Protein AF-A0A7Z9PRW2-F1 (afdb_monomer_lite)

pLDDT: mean 85.21, std 18.69, range [31.92, 97.62]

Structure (mmCIF, N/CA/C/O backbone):
data_AF-A0A7Z9PRW2-F1
#
_entry.id   AF-A0A7Z9PRW2-F1
#
loop_
_atom_site.group_PDB
_atom_site.id
_atom_site.type_symbol
_atom_site.label_atom_id
_atom_site.label_alt_id
_atom_site.label_comp_id
_atom_site.label_asym_id
_atom_site.label_entity_id
_atom_site.label_seq_id
_atom_site.pdbx_PDB_ins_code
_atom_site.Cartn_x
_atom_site.Cartn_y
_atom_site.Cartn_z
_atom_site.occupancy
_atom_site.B_iso_or_equiv
_atom_site.auth_seq_id
_atom_site.auth_comp_id
_atom_site.auth_asym_id
_atom_site.auth_atom_id
_atom_site.pdbx_PDB_model_num
ATOM 1 N N . MET A 1 1 ? 3.545 30.431 62.902 1.00 41.84 1 MET A N 1
ATOM 2 C CA . MET A 1 1 ? 4.875 30.427 62.251 1.00 41.84 1 MET A CA 1
ATOM 3 C C . MET A 1 1 ? 4.799 29.388 61.135 1.00 41.84 1 MET A C 1
ATOM 5 O O . MET A 1 1 ? 4.722 28.218 61.452 1.00 41.84 1 MET A O 1
ATOM 9 N N . ARG A 1 2 ? 4.388 29.723 59.906 1.00 39.22 2 ARG A N 1
ATOM 10 C CA . ARG A 1 2 ? 5.082 30.496 58.856 1.00 39.22 2 ARG A CA 1
ATOM 11 C C . ARG A 1 2 ? 6.338 29.768 58.333 1.00 39.22 2 ARG A C 1
ATOM 13 O O . ARG A 1 2 ? 7.421 30.035 58.818 1.00 39.22 2 ARG A O 1
ATOM 20 N N . ASN A 1 3 ? 6.093 28.906 57.340 1.00 39.16 3 ASN A N 1
ATOM 21 C CA . ASN A 1 3 ? 6.853 28.625 56.110 1.00 39.16 3 ASN A CA 1
ATOM 22 C C . ASN A 1 3 ? 8.340 28.197 56.122 1.00 39.16 3 ASN A C 1
ATOM 24 O O . ASN A 1 3 ? 9.127 28.596 56.968 1.00 39.16 3 ASN A O 1
ATOM 28 N N . VAL A 1 4 ? 8.664 27.550 54.984 1.00 46.97 4 VAL A N 1
ATOM 29 C CA . VAL A 1 4 ? 9.955 27.363 54.276 1.00 46.97 4 VAL A CA 1
ATOM 30 C C . VAL A 1 4 ? 10.868 26.249 54.862 1.00 46.97 4 VAL A C 1
ATOM 32 O O . VAL A 1 4 ? 11.062 26.232 56.064 1.00 46.97 4 VAL A O 1
ATOM 35 N N . ILE A 1 5 ? 11.451 25.241 54.176 1.00 47.81 5 ILE A N 1
ATOM 36 C CA . ILE A 1 5 ? 11.986 24.955 52.810 1.00 47.81 5 ILE A CA 1
ATOM 37 C C . ILE A 1 5 ? 12.047 23.397 52.697 1.00 47.81 5 ILE A C 1
ATOM 39 O O . ILE A 1 5 ? 12.537 22.769 53.625 1.00 47.81 5 ILE A O 1
ATOM 43 N N . LEU A 1 6 ? 11.373 22.714 51.754 1.00 40.12 6 LEU A N 1
ATOM 44 C CA . LEU A 1 6 ? 11.796 22.349 50.377 1.00 40.12 6 LEU A CA 1
ATOM 45 C C . LEU A 1 6 ? 12.774 21.137 50.254 1.00 40.12 6 LEU A C 1
ATOM 47 O O . LEU A 1 6 ? 13.891 21.184 50.751 1.00 40.12 6 LEU A O 1
ATOM 51 N N . LEU A 1 7 ? 12.344 20.164 49.423 1.00 37.59 7 LEU A N 1
ATOM 52 C CA . LEU A 1 7 ? 13.096 19.416 48.380 1.00 37.59 7 LEU A CA 1
ATOM 53 C C . LEU A 1 7 ? 13.593 17.959 48.618 1.00 37.59 7 LEU A C 1
ATOM 55 O O . LEU A 1 7 ? 14.549 17.708 49.337 1.00 37.59 7 LEU A O 1
ATOM 59 N N . PHE A 1 8 ? 13.010 17.081 47.775 1.00 34.34 8 PHE A N 1
ATOM 60 C CA . PHE A 1 8 ? 13.603 16.007 46.938 1.00 34.34 8 PHE A CA 1
ATOM 61 C C . PHE A 1 8 ? 13.772 14.564 47.456 1.00 34.34 8 PHE A C 1
ATOM 63 O O . PHE A 1 8 ? 14.752 14.234 48.110 1.00 34.34 8 PHE A O 1
ATOM 70 N N . ALA A 1 9 ? 12.862 13.685 46.998 1.00 38.91 9 ALA A N 1
ATOM 71 C CA . ALA A 1 9 ? 13.094 12.582 46.032 1.00 38.91 9 ALA A CA 1
ATOM 72 C C . ALA A 1 9 ? 11.825 11.688 46.018 1.00 38.91 9 ALA A C 1
ATOM 74 O O . ALA A 1 9 ? 11.579 10.954 46.965 1.00 38.91 9 ALA A O 1
ATOM 75 N N . ALA A 1 10 ? 10.836 11.846 45.132 1.00 38.41 10 ALA A N 1
ATOM 76 C CA . ALA A 1 10 ? 10.828 11.500 43.706 1.00 38.41 10 ALA A CA 1
ATOM 77 C C . ALA A 1 10 ? 11.427 10.113 43.414 1.00 38.41 10 ALA A C 1
ATOM 79 O O . ALA A 1 10 ? 12.645 9.991 43.365 1.00 38.41 10 ALA A O 1
ATOM 80 N N . LEU A 1 11 ? 10.556 9.111 43.211 1.00 39.59 11 LEU A N 1
ATOM 81 C CA . LEU A 1 11 ? 10.588 8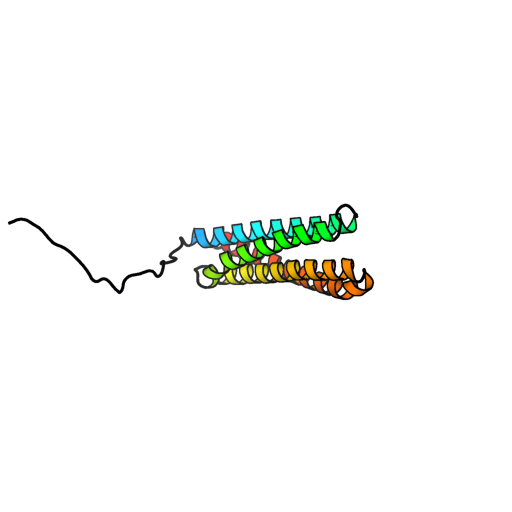.107 42.129 1.00 39.59 11 LEU A CA 1
ATOM 82 C C . LEU A 1 11 ? 9.618 6.962 42.466 1.00 39.59 11 LEU A C 1
ATOM 84 O O . LEU A 1 11 ? 9.993 6.045 43.179 1.00 39.59 11 LEU A O 1
ATOM 88 N N . PHE A 1 12 ? 8.374 7.044 41.982 1.00 34.97 12 PHE A N 1
ATOM 89 C CA . PHE A 1 12 ? 7.646 5.935 41.328 1.00 34.97 12 PHE A CA 1
ATOM 90 C C . PHE A 1 12 ? 6.251 6.400 40.868 1.00 34.97 12 PHE A C 1
ATOM 92 O O . PHE A 1 12 ? 5.227 5.793 41.149 1.00 34.97 12 PHE A O 1
ATOM 99 N N . PHE A 1 13 ? 6.203 7.518 40.146 1.00 39.62 13 PHE A N 1
ATOM 100 C CA . PHE A 1 13 ? 5.067 7.848 39.290 1.00 39.62 13 PHE A CA 1
ATOM 101 C C . PHE A 1 13 ? 5.623 8.498 38.032 1.00 39.62 13 PHE A C 1
ATOM 103 O O . PHE A 1 13 ? 6.021 9.653 38.083 1.00 39.62 13 PHE A O 1
ATOM 110 N N . CYS A 1 14 ? 5.673 7.732 36.940 1.00 31.92 14 CYS A N 1
ATOM 111 C CA . CYS A 1 14 ? 5.669 8.231 35.567 1.00 31.92 14 CYS A CA 1
ATOM 112 C C . CYS A 1 14 ? 5.095 7.142 34.642 1.00 31.92 14 CYS A C 1
ATOM 114 O O . CYS A 1 14 ? 5.737 6.135 34.363 1.00 31.92 14 CYS A O 1
ATOM 116 N N . THR A 1 15 ? 3.866 7.405 34.189 1.00 39.69 15 THR A N 1
ATOM 117 C CA . THR A 1 15 ? 3.383 7.199 32.813 1.00 39.69 15 THR A CA 1
ATOM 118 C C . THR A 1 15 ? 3.268 5.770 32.269 1.00 39.69 15 THR A C 1
ATOM 120 O O . THR A 1 15 ? 4.057 5.350 31.430 1.00 39.69 15 THR A O 1
ATOM 123 N N . HIS A 1 16 ? 2.169 5.094 32.601 1.00 41.03 16 HIS A N 1
ATOM 124 C CA . HIS A 1 16 ? 1.351 4.533 31.521 1.00 41.03 16 HIS A CA 1
ATOM 125 C C . HIS A 1 16 ? 0.372 5.646 31.133 1.00 41.03 16 HIS A C 1
ATOM 127 O O . HIS A 1 16 ? -0.357 6.101 32.020 1.00 41.03 16 HIS A O 1
ATOM 133 N N . PRO A 1 17 ? 0.342 6.154 29.889 1.00 41.47 17 PRO A N 1
ATOM 134 C CA . PRO A 1 17 ? -0.854 6.850 29.460 1.00 41.47 17 PRO A CA 1
ATOM 135 C C . PRO A 1 17 ? -1.968 5.805 29.514 1.00 41.47 17 PRO A C 1
ATOM 137 O O . PRO A 1 17 ? -1.909 4.786 28.828 1.00 41.47 17 PRO A O 1
ATOM 140 N N . ALA A 1 18 ? -2.944 6.024 30.389 1.00 43.00 18 ALA A N 1
ATOM 141 C CA . ALA A 1 18 ? -4.233 5.384 30.247 1.00 43.00 18 ALA A CA 1
ATOM 142 C C . ALA A 1 18 ? -4.771 5.833 28.885 1.00 43.00 18 ALA A C 1
ATOM 144 O O . ALA A 1 18 ? -5.307 6.930 28.753 1.00 43.00 18 ALA A O 1
ATOM 145 N N . PHE A 1 19 ? -4.562 5.007 27.861 1.00 47.16 19 PHE A N 1
ATOM 146 C CA . PHE A 1 19 ? -5.300 5.054 26.605 1.00 47.16 19 PHE A CA 1
ATOM 147 C C . PHE A 1 19 ? -6.714 4.538 26.914 1.00 47.16 19 PHE A C 1
ATOM 149 O O . PHE A 1 19 ? -7.129 3.476 26.476 1.00 47.16 19 PHE A O 1
ATOM 156 N N . ALA A 1 20 ? -7.429 5.256 27.779 1.00 44.81 20 ALA A N 1
ATOM 157 C CA . ALA A 1 20 ? -8.878 5.217 27.804 1.00 44.81 20 ALA A CA 1
ATOM 158 C C . ALA A 1 20 ? -9.310 6.225 26.734 1.00 44.81 20 ALA A C 1
ATOM 160 O O . ALA A 1 20 ? -9.677 7.357 27.048 1.00 44.81 20 ALA A O 1
ATOM 161 N N . GLY A 1 21 ? -9.087 5.857 25.467 1.00 50.06 21 GLY A N 1
ATOM 162 C CA . GLY A 1 21 ? -9.704 6.548 24.344 1.00 50.06 21 GLY A CA 1
ATOM 163 C C . GLY A 1 21 ? -11.214 6.412 24.488 1.00 50.06 21 GLY A C 1
ATOM 164 O O . GLY A 1 21 ? -11.697 5.407 25.007 1.00 50.06 21 GLY A O 1
ATOM 165 N N . ASP A 1 22 ? -11.954 7.450 24.116 1.00 58.53 22 ASP A N 1
ATOM 166 C CA . ASP A 1 22 ? -13.406 7.349 24.023 1.00 58.53 22 ASP A CA 1
ATOM 167 C C . ASP A 1 22 ? -13.737 6.214 23.023 1.00 58.53 22 ASP A C 1
ATOM 169 O O . ASP A 1 22 ? -13.257 6.281 21.887 1.00 58.53 22 ASP A O 1
ATOM 173 N N . PRO A 1 23 ? -14.506 5.181 23.417 1.00 54.75 23 PRO A N 1
ATOM 174 C CA . PRO A 1 23 ? -14.890 4.040 22.581 1.00 54.75 23 PRO A CA 1
ATOM 175 C C . PRO A 1 23 ? -15.257 4.389 21.138 1.00 54.75 23 PRO A C 1
ATOM 177 O O . PRO A 1 23 ? -14.830 3.746 20.174 1.00 54.75 23 PRO A O 1
ATOM 180 N N . GLY A 1 24 ? -16.044 5.458 20.980 1.00 63.12 24 GLY A N 1
ATOM 181 C CA . GLY A 1 24 ? -16.479 5.929 19.672 1.00 63.12 24 GLY A CA 1
ATOM 182 C C . GLY A 1 24 ? -15.326 6.515 18.861 1.00 63.12 24 GLY A C 1
ATOM 183 O O . GLY A 1 24 ? -15.272 6.348 17.645 1.00 63.12 24 GLY A O 1
ATOM 184 N N . GLN A 1 25 ? -14.370 7.173 19.514 1.00 77.00 25 GLN A N 1
ATOM 185 C CA . GLN A 1 25 ? -13.242 7.832 18.862 1.00 77.00 25 GLN A CA 1
ATOM 186 C C . GLN A 1 25 ? -12.237 6.831 18.273 1.00 77.00 25 GLN A C 1
ATOM 188 O O . GLN A 1 25 ? -11.705 7.081 17.187 1.00 77.00 25 GLN A O 1
ATOM 193 N N . ASP A 1 26 ? -12.004 5.695 18.933 1.00 85.19 26 ASP A N 1
ATOM 194 C CA . ASP A 1 26 ? -11.062 4.670 18.462 1.00 85.19 26 ASP A CA 1
ATOM 195 C C . ASP A 1 26 ? -11.531 4.036 17.142 1.00 85.19 26 ASP A C 1
ATOM 197 O O . ASP A 1 26 ? -10.757 3.925 16.185 1.00 85.19 26 ASP A O 1
ATOM 201 N N . PHE A 1 27 ? -12.823 3.701 17.040 1.00 88.38 27 PHE A N 1
ATOM 202 C CA . PHE A 1 27 ? -13.416 3.188 15.802 1.00 88.38 27 PHE A CA 1
ATOM 203 C C . PHE A 1 27 ? -13.316 4.202 14.654 1.00 88.38 27 PHE A C 1
ATOM 205 O O . PHE A 1 27 ? -12.820 3.870 13.573 1.00 88.38 27 PHE A O 1
ATOM 212 N N . TRP A 1 28 ? -13.719 5.457 14.882 1.00 90.19 28 TRP A N 1
ATOM 213 C CA . TRP A 1 28 ? -13.654 6.490 13.841 1.00 90.19 28 TRP A CA 1
ATOM 214 C C . TRP A 1 28 ? -12.216 6.797 13.408 1.00 90.19 28 TRP A C 1
ATOM 216 O O . TRP A 1 28 ? -11.970 7.026 12.223 1.00 90.19 28 TRP A O 1
ATOM 226 N N . THR A 1 29 ? -11.247 6.692 14.320 1.00 92.94 29 THR A N 1
ATOM 227 C CA . THR A 1 29 ? -9.822 6.808 13.981 1.00 92.94 29 THR A CA 1
ATOM 228 C C . THR A 1 29 ? -9.375 5.680 13.043 1.00 92.94 29 THR A C 1
ATOM 230 O O . THR A 1 29 ? -8.653 5.926 12.075 1.00 92.94 29 THR A O 1
ATOM 233 N N . LEU A 1 30 ? -9.825 4.439 13.266 1.00 93.38 30 LEU A N 1
ATOM 234 C CA . LEU A 1 30 ? -9.543 3.319 12.359 1.00 93.38 30 LEU A CA 1
ATOM 235 C C . LEU A 1 30 ? -10.187 3.519 10.978 1.00 93.38 30 LEU A C 1
ATOM 237 O O . LEU A 1 30 ? -9.563 3.201 9.960 1.00 93.38 30 LEU A O 1
ATOM 241 N N . VAL A 1 31 ? -11.394 4.090 10.921 1.00 93.94 31 VAL A N 1
ATOM 242 C CA . VAL A 1 31 ? -12.063 4.461 9.662 1.00 93.94 31 VAL A CA 1
ATOM 243 C C . VAL A 1 31 ? -11.250 5.510 8.896 1.00 93.94 31 VAL A C 1
ATOM 245 O O . VAL A 1 31 ? -11.045 5.368 7.687 1.00 93.94 31 VAL A O 1
ATOM 248 N N . GLU A 1 32 ? -10.746 6.544 9.574 1.00 96.00 32 GLU A N 1
ATOM 249 C CA . GLU A 1 32 ? -9.868 7.556 8.972 1.00 96.00 32 GLU A CA 1
ATOM 250 C C . GLU A 1 32 ? -8.569 6.942 8.446 1.00 96.00 32 GLU A C 1
ATOM 252 O O . GLU A 1 32 ? -8.218 7.152 7.285 1.00 96.00 32 GLU A O 1
ATOM 257 N N . ILE A 1 33 ? -7.904 6.102 9.245 1.00 96.38 33 ILE A N 1
ATOM 258 C CA . ILE A 1 33 ? -6.694 5.380 8.829 1.00 96.38 33 ILE A CA 1
ATOM 259 C C . ILE A 1 33 ? -6.959 4.551 7.564 1.00 96.38 33 ILE A C 1
ATOM 261 O O . ILE A 1 33 ? -6.142 4.551 6.638 1.00 96.38 33 ILE A O 1
ATOM 265 N N . ARG A 1 34 ? -8.104 3.860 7.484 1.00 96.06 34 ARG A N 1
ATOM 266 C CA . ARG A 1 34 ? -8.483 3.091 6.292 1.00 96.06 34 ARG A CA 1
ATOM 267 C C . ARG A 1 34 ? -8.696 3.994 5.078 1.00 96.06 34 ARG A C 1
ATOM 269 O O . ARG A 1 34 ? -8.249 3.632 3.990 1.00 96.06 34 ARG A O 1
ATOM 276 N N . LYS A 1 35 ? -9.349 5.150 5.239 1.00 96.25 35 LYS A N 1
ATOM 277 C CA . LYS A 1 35 ? -9.539 6.135 4.157 1.00 96.25 35 LYS A CA 1
ATOM 278 C C . LYS A 1 35 ? -8.197 6.671 3.652 1.00 96.25 35 LYS A C 1
ATOM 280 O O . LYS A 1 35 ? -7.950 6.619 2.451 1.00 96.25 35 LYS A O 1
ATOM 285 N N . GLU A 1 36 ? -7.300 7.076 4.552 1.00 97.44 36 GLU A N 1
ATOM 286 C CA . GLU A 1 36 ? -5.941 7.508 4.191 1.00 97.44 36 GLU A CA 1
ATOM 287 C C . GLU A 1 36 ? -5.175 6.391 3.453 1.00 97.44 36 GLU A C 1
ATOM 289 O O . GLU A 1 36 ? -4.460 6.641 2.481 1.00 97.44 36 GLU A O 1
ATOM 294 N N . ASN A 1 37 ? -5.338 5.133 3.874 1.00 96.19 37 ASN A N 1
ATOM 295 C CA . ASN A 1 37 ? -4.716 3.997 3.196 1.00 96.19 37 ASN A CA 1
ATOM 296 C C . ASN A 1 37 ? -5.292 3.745 1.791 1.00 96.19 37 ASN A C 1
ATOM 298 O O . ASN A 1 37 ? -4.541 3.402 0.876 1.00 96.19 37 ASN A O 1
ATOM 302 N N . TRP A 1 38 ? -6.597 3.942 1.601 1.00 94.38 38 TRP A N 1
ATOM 303 C CA . TRP A 1 38 ? -7.232 3.862 0.286 1.00 94.38 38 TRP A CA 1
ATOM 304 C C . TRP A 1 38 ? -6.689 4.936 -0.668 1.00 94.38 38 TRP A C 1
ATOM 306 O O . TRP A 1 38 ? -6.342 4.627 -1.806 1.00 94.38 38 TRP A O 1
ATOM 316 N N . GLU A 1 39 ? -6.496 6.170 -0.193 1.00 96.56 39 GLU A N 1
ATOM 317 C CA . GLU A 1 39 ? -5.875 7.237 -0.993 1.00 96.56 39 GLU A CA 1
ATOM 318 C C . GLU A 1 39 ? -4.441 6.892 -1.418 1.00 96.56 39 GLU A C 1
ATOM 320 O O . GLU A 1 39 ? -4.001 7.250 -2.514 1.00 96.56 39 GLU A O 1
ATOM 325 N N . ILE A 1 40 ? -3.695 6.184 -0.563 1.00 95.75 40 ILE A N 1
ATOM 326 C CA . ILE A 1 40 ? -2.371 5.663 -0.914 1.00 95.75 40 ILE A CA 1
ATOM 327 C C . ILE A 1 40 ? -2.481 4.622 -2.033 1.00 95.75 40 ILE A C 1
ATOM 329 O O . ILE A 1 40 ? -1.643 4.629 -2.939 1.00 95.75 40 ILE A O 1
ATOM 333 N N . ASP A 1 41 ? -3.476 3.731 -1.993 1.00 92.38 41 ASP A N 1
ATOM 334 C CA . ASP A 1 41 ? -3.665 2.734 -3.052 1.00 92.38 41 ASP A CA 1
ATOM 335 C C . ASP A 1 41 ? -4.073 3.358 -4.391 1.00 92.38 41 ASP A C 1
ATOM 337 O O . ASP A 1 41 ? -3.528 2.979 -5.433 1.00 92.38 41 ASP A O 1
ATOM 341 N N . ASP A 1 42 ? -4.953 4.360 -4.368 1.00 94.19 42 ASP A N 1
ATOM 342 C CA . ASP A 1 42 ? -5.338 5.119 -5.559 1.00 94.19 42 ASP A CA 1
ATOM 343 C C . ASP A 1 42 ? -4.119 5.821 -6.182 1.00 94.19 42 ASP A C 1
ATOM 345 O O . ASP A 1 42 ? -3.817 5.651 -7.368 1.00 94.19 42 ASP A O 1
ATOM 349 N N . GLN A 1 43 ? -3.312 6.503 -5.360 1.00 95.94 43 GLN A N 1
ATOM 350 C CA . GLN A 1 43 ? -2.061 7.121 -5.808 1.00 95.94 43 GLN A CA 1
ATOM 351 C C . GLN A 1 43 ? -1.072 6.084 -6.362 1.00 95.94 43 GLN A C 1
ATOM 353 O O . GLN A 1 43 ? -0.445 6.326 -7.396 1.00 95.94 43 GLN A O 1
ATOM 358 N N . ALA A 1 44 ? -0.939 4.916 -5.727 1.00 92.69 44 ALA A N 1
ATOM 359 C CA . ALA A 1 44 ? -0.073 3.842 -6.213 1.00 92.69 44 ALA A CA 1
ATOM 360 C C . ALA A 1 44 ? -0.538 3.296 -7.573 1.00 92.69 44 ALA A C 1
ATOM 362 O O . ALA A 1 44 ? 0.290 3.044 -8.455 1.00 92.69 44 ALA A O 1
ATOM 363 N N . THR A 1 45 ? -1.852 3.156 -7.760 1.00 90.94 45 THR A N 1
ATOM 364 C CA . THR A 1 45 ? -2.482 2.725 -9.015 1.00 90.94 45 THR A CA 1
ATOM 365 C C . THR A 1 45 ? -2.285 3.758 -10.119 1.00 90.94 45 THR A C 1
ATOM 367 O O . THR A 1 45 ? -1.944 3.400 -11.252 1.00 90.94 45 THR A O 1
ATOM 370 N N . LYS A 1 46 ? -2.408 5.047 -9.790 1.00 94.50 46 LYS A N 1
ATOM 371 C CA . LYS A 1 46 ? -2.119 6.142 -10.715 1.00 94.50 46 LYS A CA 1
ATOM 372 C C . LYS A 1 46 ? -0.659 6.141 -11.160 1.00 94.50 46 LYS A C 1
ATOM 374 O O . LYS A 1 46 ? -0.409 6.173 -12.358 1.00 94.50 46 LYS A O 1
ATOM 379 N N . ILE A 1 47 ? 0.296 6.002 -10.234 1.00 93.19 47 ILE A N 1
ATOM 380 C CA . ILE A 1 47 ? 1.729 5.903 -10.573 1.00 93.19 47 ILE A CA 1
ATOM 381 C C . ILE A 1 47 ? 1.979 4.730 -11.527 1.00 93.19 47 ILE A C 1
ATOM 383 O O . ILE A 1 47 ? 2.686 4.888 -12.518 1.00 93.19 47 ILE A O 1
ATOM 387 N N . ALA A 1 48 ? 1.385 3.561 -11.263 1.00 88.50 48 ALA A N 1
ATOM 388 C CA . ALA A 1 48 ? 1.530 2.397 -12.136 1.00 88.50 48 ALA A CA 1
ATOM 389 C C . ALA A 1 48 ? 0.928 2.631 -13.533 1.00 88.50 48 ALA A C 1
ATOM 391 O O . ALA A 1 48 ? 1.496 2.191 -14.532 1.00 88.50 48 ALA A O 1
ATOM 392 N N . THR A 1 49 ? -0.209 3.324 -13.607 1.00 89.19 49 THR A N 1
ATOM 393 C CA . THR A 1 49 ? -0.868 3.682 -14.870 1.00 89.19 49 THR A CA 1
ATOM 394 C C . THR A 1 49 ? -0.032 4.682 -15.664 1.00 89.19 49 THR A C 1
ATOM 396 O O . THR A 1 49 ? 0.208 4.469 -16.850 1.00 89.19 49 THR A O 1
ATOM 399 N N . ASP A 1 50 ? 0.462 5.732 -15.011 1.00 93.56 50 ASP A N 1
ATOM 400 C CA . ASP A 1 50 ? 1.276 6.771 -15.639 1.00 93.56 50 ASP A CA 1
ATOM 401 C C . ASP A 1 50 ? 2.649 6.239 -16.076 1.00 93.56 50 ASP A C 1
ATOM 403 O O . ASP A 1 50 ? 3.123 6.605 -17.148 1.00 93.56 50 ASP A O 1
ATOM 407 N N . LEU A 1 51 ? 3.258 5.327 -15.310 1.00 87.06 51 LEU A N 1
ATOM 408 C CA . LEU A 1 51 ? 4.485 4.635 -15.716 1.00 87.06 51 LEU A CA 1
ATOM 409 C C . LEU A 1 51 ? 4.262 3.789 -16.978 1.00 87.06 51 LEU A C 1
ATOM 411 O O . LEU A 1 51 ? 5.059 3.856 -17.902 1.00 87.06 51 LEU A O 1
ATOM 415 N N . ARG A 1 52 ? 3.163 3.024 -17.050 1.00 83.75 52 ARG A N 1
ATOM 416 C CA . ARG A 1 52 ? 2.831 2.202 -18.234 1.00 83.75 52 ARG A CA 1
ATOM 417 C C . ARG A 1 52 ? 2.451 3.019 -19.463 1.00 83.75 52 ARG A C 1
ATOM 419 O O . ARG A 1 52 ? 2.551 2.517 -20.575 1.00 83.75 52 ARG A O 1
ATOM 426 N N . ALA A 1 53 ? 1.952 4.232 -19.256 1.00 90.25 53 ALA A N 1
ATOM 427 C CA . ALA A 1 53 ? 1.623 5.169 -20.321 1.00 90.25 53 ALA A CA 1
ATOM 428 C C . ALA A 1 53 ? 2.823 6.046 -20.726 1.00 90.25 53 ALA A C 1
ATOM 430 O O . ALA A 1 53 ? 2.616 7.050 -21.406 1.00 90.25 53 ALA A O 1
ATOM 431 N N . ASP A 1 54 ? 4.036 5.722 -20.257 1.00 88.56 54 ASP A N 1
ATOM 432 C CA . ASP A 1 54 ? 5.277 6.479 -20.470 1.00 88.56 54 ASP A CA 1
ATOM 433 C C . ASP A 1 54 ? 5.199 7.960 -20.034 1.00 88.56 54 ASP A C 1
ATOM 435 O O . ASP A 1 54 ? 5.969 8.810 -20.483 1.00 88.56 54 ASP A O 1
ATOM 439 N N . LYS A 1 55 ? 4.277 8.292 -19.120 1.00 94.50 55 LYS A N 1
ATOM 440 C CA . LYS A 1 55 ? 4.114 9.639 -18.538 1.00 94.50 55 LYS A CA 1
ATOM 441 C C . LYS A 1 55 ? 5.020 9.879 -17.333 1.00 94.50 55 LYS A C 1
ATOM 443 O O . LYS A 1 55 ? 5.221 11.023 -16.930 1.00 94.50 55 LYS A O 1
ATOM 448 N N . LEU A 1 56 ? 5.543 8.809 -16.740 1.00 91.81 56 LEU A N 1
ATOM 449 C CA . LEU A 1 56 ? 6.522 8.842 -15.661 1.00 91.81 56 LEU A CA 1
ATOM 450 C C . LEU A 1 56 ? 7.703 7.954 -16.029 1.00 91.81 56 LEU A C 1
ATOM 452 O O . LEU A 1 56 ? 7.524 6.828 -16.477 1.00 91.81 56 LEU A O 1
ATOM 456 N N . SER A 1 57 ? 8.915 8.430 -15.764 1.00 89.56 57 SER A N 1
ATOM 457 C CA . SER A 1 57 ? 10.099 7.569 -15.788 1.00 89.56 57 SER A CA 1
ATOM 458 C C . SER A 1 57 ? 10.118 6.619 -14.583 1.00 89.56 57 SER A C 1
ATOM 460 O O . SER A 1 57 ? 9.577 6.931 -13.517 1.00 89.56 57 SER A O 1
ATOM 462 N N . ALA A 1 58 ? 10.832 5.495 -14.706 1.00 86.56 58 ALA A N 1
ATOM 463 C CA . ALA A 1 58 ? 11.017 4.543 -13.606 1.00 86.56 58 ALA A CA 1
ATOM 464 C C . ALA A 1 58 ? 11.593 5.202 -12.333 1.00 86.56 58 ALA A C 1
ATOM 466 O O . ALA A 1 58 ? 11.164 4.888 -11.224 1.00 86.56 58 ALA A O 1
ATOM 467 N N . ALA A 1 59 ? 12.506 6.172 -12.480 1.00 88.81 59 ALA A N 1
ATOM 468 C CA . ALA A 1 59 ? 13.094 6.911 -11.357 1.00 88.81 59 ALA A CA 1
ATOM 469 C C . ALA A 1 59 ? 12.087 7.840 -10.646 1.00 88.81 59 ALA A C 1
ATOM 471 O O . ALA A 1 59 ? 12.102 7.974 -9.416 1.00 88.81 59 ALA A O 1
ATOM 472 N N . GLN A 1 60 ? 11.183 8.473 -11.402 1.00 92.94 60 GLN A N 1
ATOM 473 C CA . GLN A 1 60 ? 10.103 9.280 -10.826 1.00 92.94 60 GLN A CA 1
ATOM 474 C C . GLN A 1 60 ? 9.095 8.392 -10.091 1.00 92.94 60 GLN A C 1
ATOM 476 O O . GLN A 1 60 ? 8.743 8.692 -8.949 1.00 92.94 60 GLN A O 1
ATOM 481 N N . ALA A 1 61 ? 8.688 7.277 -10.705 1.00 91.00 61 ALA A N 1
ATOM 482 C CA . ALA A 1 61 ? 7.790 6.308 -10.084 1.00 91.00 61 ALA A CA 1
ATOM 483 C C . ALA A 1 61 ? 8.373 5.749 -8.773 1.00 91.00 61 ALA A C 1
ATOM 485 O O . ALA A 1 61 ? 7.687 5.735 -7.751 1.00 91.00 61 ALA A O 1
ATOM 486 N N . GLU A 1 62 ? 9.666 5.400 -8.753 1.00 92.31 62 GLU A N 1
ATOM 487 C CA . GLU A 1 62 ? 10.380 4.973 -7.543 1.00 92.31 62 GLU A CA 1
ATOM 488 C C . GLU A 1 62 ? 10.295 6.011 -6.416 1.00 92.31 62 GLU A C 1
ATOM 490 O O . GLU A 1 62 ? 9.995 5.672 -5.266 1.00 92.31 62 GLU A O 1
ATOM 495 N N . THR A 1 63 ? 10.554 7.279 -6.735 1.00 94.00 63 THR A N 1
ATOM 496 C CA . THR A 1 63 ? 10.528 8.363 -5.745 1.00 94.00 63 THR A CA 1
ATOM 497 C C . THR A 1 63 ? 9.138 8.508 -5.128 1.00 94.00 63 THR A C 1
ATOM 499 O O . THR A 1 63 ? 9.011 8.600 -3.904 1.00 94.00 63 THR A O 1
ATOM 502 N N . LEU A 1 64 ? 8.092 8.467 -5.956 1.00 96.19 64 LEU A N 1
ATOM 503 C CA . LEU A 1 64 ? 6.707 8.566 -5.501 1.00 96.19 64 LEU A CA 1
ATOM 504 C C . LEU A 1 64 ? 6.296 7.350 -4.656 1.00 96.19 64 LEU A C 1
ATOM 506 O O . LEU A 1 64 ? 5.755 7.528 -3.563 1.00 96.19 64 LEU A O 1
ATOM 510 N N . TRP A 1 65 ? 6.627 6.124 -5.073 1.00 95.19 65 TRP A N 1
ATOM 511 C CA . TRP A 1 65 ? 6.341 4.930 -4.270 1.00 95.19 65 TRP A CA 1
ATOM 512 C C . TRP A 1 65 ? 7.058 4.937 -2.919 1.00 95.19 65 TRP A C 1
ATOM 514 O O . TRP A 1 65 ? 6.472 4.508 -1.930 1.00 95.19 65 TRP A O 1
ATOM 524 N N . ARG A 1 66 ? 8.284 5.469 -2.823 1.00 95.25 66 ARG A N 1
ATOM 525 C CA . ARG A 1 66 ? 8.981 5.624 -1.531 1.00 95.25 66 ARG A CA 1
ATOM 526 C C . ARG A 1 66 ? 8.256 6.578 -0.585 1.00 95.25 66 ARG A C 1
ATOM 528 O O . ARG A 1 66 ? 8.252 6.341 0.622 1.00 95.25 66 ARG A O 1
ATOM 535 N N . ILE A 1 67 ? 7.661 7.650 -1.107 1.00 97.00 67 ILE A N 1
ATOM 536 C CA . ILE A 1 67 ? 6.847 8.573 -0.304 1.00 97.00 67 ILE A CA 1
ATOM 537 C C . ILE A 1 67 ? 5.609 7.839 0.217 1.00 97.00 67 ILE A C 1
ATOM 539 O O . ILE A 1 67 ? 5.334 7.886 1.417 1.00 97.00 67 ILE A O 1
ATOM 543 N N . LEU A 1 68 ? 4.907 7.119 -0.662 1.00 97.19 68 LEU A N 1
ATOM 544 C CA . LEU A 1 68 ? 3.737 6.323 -0.292 1.00 97.19 68 LEU A CA 1
ATOM 545 C C . LEU A 1 68 ? 4.073 5.229 0.727 1.00 97.19 68 LEU A C 1
ATOM 547 O O . LEU A 1 68 ? 3.340 5.059 1.696 1.00 97.19 68 LEU A O 1
ATOM 551 N N . HIS A 1 69 ? 5.204 4.538 0.563 1.00 96.06 69 HIS A N 1
ATOM 552 C CA . HIS A 1 69 ? 5.667 3.505 1.490 1.00 96.06 69 HIS A CA 1
ATOM 553 C C . HIS A 1 69 ? 5.808 4.054 2.909 1.00 96.06 69 HIS A C 1
ATOM 555 O O . HIS A 1 69 ? 5.216 3.513 3.836 1.00 96.06 69 HIS A O 1
ATOM 561 N N . ARG A 1 70 ? 6.512 5.183 3.073 1.00 97.12 70 ARG A N 1
ATOM 562 C CA . ARG A 1 70 ? 6.680 5.817 4.390 1.00 97.12 70 ARG A CA 1
ATOM 563 C C . ARG A 1 70 ? 5.355 6.273 4.992 1.00 97.12 70 ARG A C 1
ATOM 565 O O . ARG A 1 70 ? 5.192 6.219 6.206 1.00 97.12 70 ARG A O 1
ATOM 572 N N . LYS A 1 71 ? 4.417 6.758 4.169 1.00 97.25 71 LYS A N 1
ATOM 573 C CA . LYS A 1 71 ? 3.069 7.105 4.644 1.00 97.25 71 LYS A CA 1
ATOM 574 C C . LYS A 1 71 ? 2.335 5.861 5.152 1.00 97.25 71 LYS A C 1
ATOM 576 O O . LYS A 1 71 ? 1.794 5.897 6.248 1.00 97.25 71 LYS A O 1
ATOM 581 N N . SER A 1 72 ? 2.382 4.762 4.402 1.00 96.06 72 SER A N 1
ATOM 582 C CA . SER A 1 72 ? 1.744 3.496 4.778 1.00 96.06 72 SER A CA 1
ATOM 583 C C . SER A 1 72 ? 2.351 2.895 6.055 1.00 96.06 72 SER A C 1
ATOM 585 O O . SER A 1 72 ? 1.612 2.431 6.917 1.00 96.06 72 SER A O 1
ATOM 587 N N . GLU A 1 73 ? 3.673 2.990 6.243 1.00 96.94 73 GLU A N 1
ATOM 588 C CA . GLU A 1 73 ? 4.336 2.596 7.497 1.00 96.94 73 GLU A CA 1
ATOM 589 C C . GLU A 1 73 ? 3.819 3.403 8.691 1.00 96.94 73 GLU A C 1
ATOM 591 O O . GLU A 1 73 ? 3.450 2.825 9.707 1.00 96.94 73 GLU A O 1
ATOM 596 N N . LYS A 1 74 ? 3.700 4.729 8.547 1.00 97.44 74 LYS A N 1
ATOM 597 C CA . LYS A 1 74 ? 3.145 5.582 9.607 1.00 97.44 74 LYS A CA 1
ATOM 598 C C . LYS A 1 74 ? 1.691 5.250 9.932 1.00 97.44 74 LYS A C 1
ATOM 600 O O . LYS A 1 74 ? 1.306 5.327 11.093 1.00 97.44 74 LYS A O 1
ATOM 605 N N . LEU A 1 75 ? 0.880 4.911 8.929 1.00 96.50 75 LEU A N 1
ATOM 606 C CA . LEU A 1 75 ? -0.502 4.483 9.155 1.00 96.50 75 LEU A CA 1
ATOM 607 C C . LEU A 1 75 ? -0.567 3.164 9.923 1.00 96.50 75 LEU A C 1
ATOM 609 O O . LEU A 1 75 ? -1.363 3.057 10.849 1.00 96.50 75 LEU A O 1
ATOM 613 N N . ARG A 1 76 ? 0.292 2.192 9.585 1.00 95.81 76 ARG A N 1
ATOM 614 C CA . ARG A 1 76 ? 0.418 0.940 10.346 1.00 95.81 76 ARG A CA 1
ATOM 615 C C . ARG A 1 76 ? 0.789 1.219 11.800 1.00 95.81 76 ARG A C 1
ATOM 617 O O . ARG A 1 76 ? 0.129 0.724 12.699 1.00 95.81 76 ARG A O 1
ATOM 624 N N . ASP A 1 77 ? 1.814 2.031 12.034 1.00 94.75 77 ASP A N 1
ATOM 625 C CA . ASP A 1 77 ? 2.274 2.322 13.398 1.00 94.75 77 ASP A CA 1
ATOM 626 C C . ASP A 1 77 ? 1.194 3.053 14.215 1.00 94.75 77 ASP A C 1
ATOM 628 O O . ASP A 1 77 ? 1.082 2.852 15.421 1.00 94.75 77 ASP A O 1
ATOM 632 N N . ARG A 1 78 ? 0.356 3.866 13.554 1.00 94.62 78 ARG A N 1
ATOM 633 C CA . ARG A 1 78 ? -0.837 4.475 14.162 1.00 94.62 78 ARG A CA 1
ATOM 634 C C . ARG A 1 78 ? -1.931 3.453 14.474 1.00 94.62 78 ARG A C 1
ATOM 636 O O . ARG A 1 78 ? -2.679 3.697 15.411 1.00 94.62 78 ARG A O 1
ATOM 643 N N . SER A 1 79 ? -2.063 2.366 13.709 1.00 93.19 79 SER A N 1
ATOM 644 C CA . SER A 1 79 ? -3.136 1.380 13.898 1.00 93.19 79 SER A CA 1
ATOM 645 C C . SER A 1 79 ? -2.822 0.324 14.964 1.00 93.19 79 SER A C 1
ATOM 647 O O . SER A 1 79 ? -3.737 -0.177 15.611 1.00 93.19 79 SER A O 1
ATOM 649 N N . GLU A 1 80 ? -1.544 -0.011 15.166 1.00 91.19 80 GLU A N 1
ATOM 650 C CA . GLU A 1 80 ? -1.107 -1.081 16.078 1.00 91.19 80 GLU A CA 1
ATOM 651 C C . GLU A 1 80 ? -1.589 -0.937 17.537 1.00 91.19 80 GLU A C 1
ATOM 653 O O . GLU A 1 80 ? -2.028 -1.942 18.099 1.00 91.19 80 GLU A O 1
ATOM 658 N N . PRO A 1 81 ? -1.598 0.258 18.163 1.00 91.06 81 PRO A N 1
ATOM 659 C CA . PRO A 1 81 ? -2.085 0.414 19.537 1.00 91.06 81 PRO A CA 1
ATOM 660 C C . PRO A 1 81 ? -3.552 0.004 19.742 1.00 91.06 81 PRO A C 1
ATOM 662 O O . PRO A 1 81 ? -3.925 -0.413 20.839 1.00 91.06 81 PRO A O 1
ATOM 665 N N . PHE A 1 82 ? -4.380 0.076 18.694 1.00 89.81 82 PHE A N 1
ATOM 666 C CA . PHE A 1 82 ? -5.800 -0.274 18.777 1.00 89.81 82 PHE A CA 1
ATOM 667 C C . PHE A 1 82 ? -6.046 -1.792 18.777 1.00 89.81 82 PHE A C 1
ATOM 669 O O . PHE A 1 82 ? -7.150 -2.225 19.098 1.00 89.81 82 PHE A O 1
ATOM 676 N N . GLU A 1 83 ? -5.043 -2.632 18.476 1.00 89.69 83 GLU A N 1
ATOM 677 C CA . GLU A 1 83 ? -5.193 -4.102 18.513 1.00 89.69 83 GLU A CA 1
ATOM 678 C C . GLU A 1 83 ? -5.456 -4.649 19.929 1.00 89.69 83 GLU A C 1
ATOM 680 O O . GLU A 1 83 ? -5.959 -5.765 20.074 1.00 89.69 83 GLU A O 1
ATOM 685 N N . SER A 1 84 ? -5.136 -3.863 20.962 1.00 86.25 84 SER A N 1
ATOM 686 C CA . SER A 1 84 ? -5.468 -4.117 22.372 1.00 86.25 84 SER A CA 1
ATOM 687 C C . SER A 1 84 ? -6.592 -3.221 22.913 1.00 86.25 84 SER A C 1
ATOM 689 O O . SER A 1 84 ? -6.824 -3.214 24.121 1.00 86.25 84 SER A O 1
ATOM 691 N N . GLY A 1 85 ? -7.233 -2.434 22.045 1.00 81.56 85 GLY A N 1
ATOM 692 C CA . GLY A 1 85 ? -8.313 -1.513 22.395 1.00 81.56 85 GLY A CA 1
ATOM 693 C C . GLY A 1 85 ? -9.688 -2.181 22.410 1.00 81.56 85 GLY A C 1
ATOM 694 O O . GLY A 1 85 ? -9.810 -3.399 22.540 1.00 81.56 85 GLY A O 1
ATOM 695 N N . GLU A 1 86 ? -10.731 -1.369 22.262 1.00 79.31 86 GLU A N 1
ATOM 696 C CA . GLU A 1 86 ? -12.128 -1.802 22.396 1.00 79.31 86 GLU A CA 1
ATOM 697 C C . GLU A 1 86 ? -12.692 -2.506 21.160 1.00 79.31 86 GLU A C 1
ATOM 699 O O . GLU A 1 86 ? -13.511 -3.414 21.281 1.00 79.31 86 GLU A O 1
ATOM 704 N N . GLN A 1 87 ? -12.185 -2.158 19.975 1.00 83.56 87 GLN A N 1
ATOM 705 C CA . GLN A 1 87 ? -12.521 -2.807 18.703 1.00 83.56 87 GLN A CA 1
ATOM 706 C C . GLN A 1 87 ? -11.308 -3.574 18.139 1.00 83.56 87 GLN A C 1
ATOM 708 O O . GLN A 1 87 ? -10.824 -3.272 17.040 1.00 83.56 87 GLN A O 1
ATOM 713 N N . PRO A 1 88 ? -10.776 -4.574 18.873 1.00 88.19 88 PRO A N 1
ATOM 714 C CA . PRO A 1 88 ? -9.499 -5.203 18.548 1.00 88.19 88 PRO A CA 1
ATOM 715 C C . PRO A 1 88 ? -9.554 -5.985 17.234 1.00 88.19 88 PRO A C 1
ATOM 717 O O . PRO A 1 88 ? -8.555 -6.071 16.526 1.00 88.19 88 PRO A O 1
ATOM 720 N N . GLU A 1 89 ? -10.713 -6.538 16.869 1.00 91.31 89 GLU A N 1
ATOM 721 C CA . GLU A 1 89 ? -10.873 -7.266 15.608 1.00 91.31 89 GLU A CA 1
ATOM 722 C C . GLU A 1 89 ? -10.833 -6.319 14.399 1.00 91.31 89 GLU A C 1
ATOM 724 O O . GLU A 1 89 ? -10.132 -6.605 13.429 1.00 91.31 89 GLU A O 1
ATOM 729 N N . VAL A 1 90 ? -11.477 -5.145 14.480 1.00 92.81 90 VAL A N 1
ATOM 730 C CA . VAL A 1 90 ? -11.366 -4.103 13.440 1.00 92.81 90 VAL A CA 1
ATOM 731 C C . VAL A 1 90 ? -9.913 -3.661 13.301 1.00 92.81 90 VAL A C 1
ATOM 733 O O . VAL A 1 90 ? -9.367 -3.651 12.196 1.00 92.81 90 VAL A O 1
ATOM 736 N N . ALA A 1 91 ? -9.263 -3.358 14.426 1.00 92.81 91 ALA A N 1
ATOM 737 C CA . ALA A 1 91 ? -7.879 -2.909 14.451 1.00 92.81 91 ALA A CA 1
ATOM 738 C C . ALA A 1 91 ? -6.917 -3.936 13.835 1.00 92.81 91 ALA A C 1
ATOM 740 O O . ALA A 1 91 ? -6.117 -3.575 12.974 1.00 92.81 91 ALA A O 1
ATOM 741 N N . LYS A 1 92 ? -7.025 -5.222 14.193 1.00 95.12 92 LYS A N 1
ATOM 742 C CA . LYS A 1 92 ? -6.181 -6.292 13.628 1.00 95.12 92 LYS A CA 1
ATOM 743 C C . LYS A 1 92 ? -6.341 -6.409 12.117 1.00 95.12 92 LYS A C 1
ATOM 745 O O . LYS A 1 92 ? -5.352 -6.568 11.397 1.00 95.12 92 LYS A O 1
ATOM 750 N N . GLU A 1 93 ? -7.570 -6.332 11.609 1.00 97.31 93 GLU A N 1
ATOM 751 C CA . GLU A 1 93 ? -7.822 -6.434 10.171 1.00 97.31 93 GLU A CA 1
ATOM 752 C C . GLU A 1 93 ? -7.324 -5.190 9.414 1.00 97.31 93 GLU A C 1
ATOM 754 O O . GLU A 1 93 ? -6.747 -5.331 8.328 1.00 97.31 93 GLU A O 1
ATOM 759 N N . VAL A 1 94 ? -7.446 -3.993 10.003 1.00 96.69 94 VAL A N 1
ATOM 760 C CA . VAL A 1 94 ? -6.862 -2.744 9.477 1.00 96.69 94 VAL A CA 1
ATOM 761 C C . VAL A 1 94 ? -5.335 -2.814 9.472 1.00 96.69 94 VAL A C 1
ATOM 763 O O . VAL A 1 94 ? -4.711 -2.581 8.435 1.00 96.69 94 VAL A O 1
ATOM 766 N N . THR A 1 95 ? -4.704 -3.205 10.579 1.00 95.88 95 THR A N 1
ATOM 767 C CA . THR A 1 95 ? -3.244 -3.353 10.658 1.00 95.88 95 THR A CA 1
ATOM 768 C C . THR A 1 95 ? -2.742 -4.396 9.665 1.00 95.88 95 THR A C 1
ATOM 770 O O . THR A 1 95 ? -1.726 -4.192 8.995 1.00 95.88 95 THR A O 1
ATOM 773 N N . LYS A 1 96 ? -3.458 -5.513 9.496 1.00 97.12 96 LYS A N 1
ATOM 774 C CA . LYS A 1 96 ? -3.126 -6.529 8.492 1.00 97.12 96 LYS A CA 1
ATOM 775 C C . LYS A 1 96 ? -3.212 -5.977 7.067 1.00 97.12 96 LYS A C 1
ATOM 777 O O . LYS A 1 96 ? -2.301 -6.229 6.277 1.00 97.12 96 LYS A O 1
ATOM 782 N N . MET A 1 97 ? -4.247 -5.201 6.745 1.00 97.62 97 MET A N 1
ATOM 783 C CA . MET A 1 97 ? -4.362 -4.491 5.463 1.00 97.62 97 MET A CA 1
ATOM 784 C C . MET A 1 97 ? -3.162 -3.558 5.237 1.00 97.62 97 MET A C 1
ATOM 786 O O . MET A 1 97 ? -2.527 -3.608 4.183 1.00 97.62 97 MET A O 1
ATOM 790 N N . LEU A 1 98 ? -2.791 -2.770 6.248 1.00 97.44 98 LEU A N 1
ATOM 791 C CA . LEU A 1 98 ? -1.659 -1.844 6.189 1.00 97.44 98 LEU A CA 1
ATOM 792 C C . LEU A 1 98 ? -0.322 -2.574 6.010 1.00 97.44 98 LEU A C 1
ATOM 794 O O . LEU A 1 98 ? 0.499 -2.169 5.190 1.00 97.44 98 LEU A O 1
A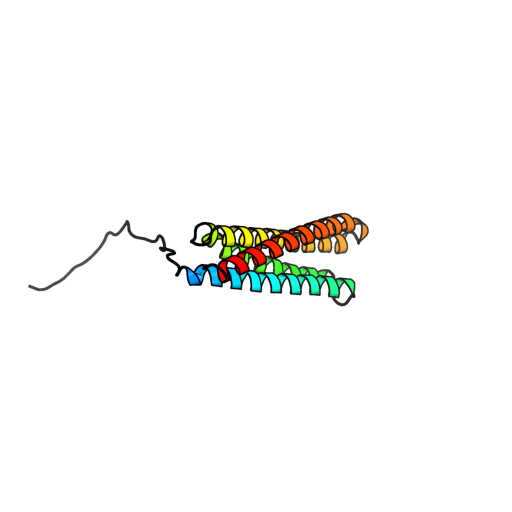TOM 798 N N . ARG A 1 99 ? -0.109 -3.709 6.689 1.00 96.88 99 ARG A N 1
ATOM 799 C CA . ARG A 1 99 ? 1.080 -4.561 6.493 1.00 96.88 99 ARG A CA 1
ATOM 800 C C . ARG A 1 99 ? 1.179 -5.090 5.060 1.00 96.88 99 ARG A C 1
ATOM 802 O O . ARG A 1 99 ? 2.278 -5.121 4.492 1.00 96.88 99 ARG A O 1
ATOM 809 N N . LEU A 1 100 ? 0.052 -5.480 4.460 1.00 96.56 100 LEU A N 1
ATOM 810 C CA . LEU A 1 100 ? 0.005 -5.884 3.053 1.00 96.56 100 LEU A CA 1
ATOM 811 C C . LEU A 1 100 ? 0.339 -4.710 2.126 1.00 96.56 100 LEU A C 1
ATOM 813 O O . LEU A 1 100 ? 1.120 -4.896 1.191 1.00 96.56 100 LEU A O 1
ATOM 817 N N . GLN A 1 101 ? -0.178 -3.510 2.406 1.00 95.50 101 GLN A N 1
ATOM 818 C CA . GLN A 1 101 ? 0.102 -2.324 1.598 1.00 95.50 101 GLN A CA 1
ATOM 819 C C . GLN A 1 101 ? 1.573 -1.899 1.676 1.00 95.50 101 GLN A C 1
ATOM 821 O O . GLN A 1 101 ? 2.199 -1.686 0.637 1.00 95.50 101 GLN A O 1
ATOM 826 N N . VAL A 1 102 ? 2.169 -1.868 2.873 1.00 96.50 102 VAL A N 1
ATOM 827 C CA . VAL A 1 102 ? 3.609 -1.608 3.059 1.00 96.50 102 VAL A CA 1
ATOM 828 C C . VAL A 1 102 ? 4.439 -2.604 2.246 1.00 96.50 102 VAL A C 1
ATOM 830 O O . VAL A 1 102 ? 5.299 -2.213 1.454 1.00 96.50 102 VAL A O 1
ATOM 833 N N . THR A 1 103 ? 4.143 -3.901 2.383 1.00 95.44 103 THR A N 1
ATOM 834 C CA . THR A 1 103 ? 4.853 -4.967 1.659 1.00 95.44 103 THR A CA 1
ATOM 835 C C . THR A 1 103 ? 4.729 -4.802 0.145 1.00 95.44 103 THR A C 1
ATOM 837 O O . THR A 1 103 ? 5.722 -4.935 -0.575 1.00 95.44 103 THR A O 1
ATOM 840 N N . ARG A 1 104 ? 3.530 -4.473 -0.344 1.00 93.56 104 ARG A N 1
ATOM 841 C CA . ARG A 1 104 ? 3.270 -4.226 -1.763 1.00 93.56 104 ARG A CA 1
ATOM 842 C C . ARG A 1 104 ? 4.058 -3.025 -2.272 1.00 93.56 104 ARG A C 1
ATOM 844 O O . ARG A 1 104 ? 4.752 -3.147 -3.274 1.00 93.56 104 ARG A O 1
ATOM 851 N N . LEU A 1 105 ? 4.006 -1.885 -1.585 1.00 95.25 105 LEU A N 1
ATOM 852 C CA . LEU A 1 105 ? 4.730 -0.674 -1.988 1.00 95.25 105 LEU A CA 1
ATOM 853 C C . LEU A 1 105 ? 6.244 -0.912 -2.036 1.00 95.25 105 LEU A C 1
ATOM 855 O O . LEU A 1 105 ? 6.902 -0.494 -2.989 1.00 95.25 105 LEU A O 1
ATOM 859 N N . LYS A 1 106 ? 6.792 -1.659 -1.070 1.00 95.25 106 LYS A N 1
ATOM 860 C CA . LYS A 1 106 ? 8.198 -2.085 -1.091 1.00 95.25 106 LYS A CA 1
ATOM 861 C C . LYS A 1 106 ? 8.510 -2.951 -2.311 1.00 95.25 106 LYS A C 1
A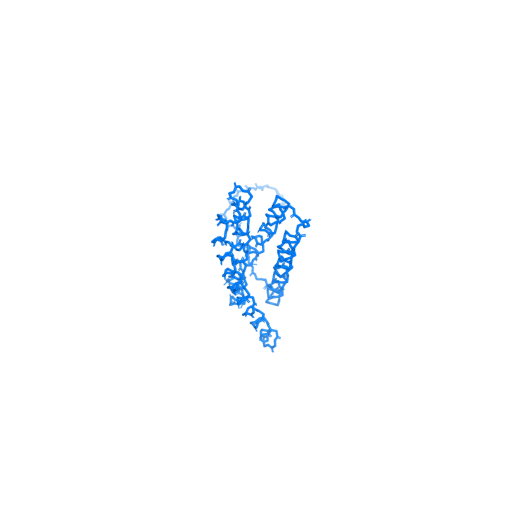TOM 863 O O . LYS A 1 106 ? 9.518 -2.741 -2.979 1.00 95.25 106 LYS A O 1
ATOM 868 N N . GLY A 1 107 ? 7.635 -3.905 -2.612 1.00 94.06 107 GLY A N 1
ATOM 869 C CA . GLY A 1 107 ? 7.782 -4.796 -3.756 1.00 94.06 107 GLY A CA 1
ATOM 870 C C . GLY A 1 107 ? 7.657 -4.096 -5.114 1.00 94.06 107 GLY A C 1
ATOM 871 O O . GLY A 1 107 ? 8.325 -4.502 -6.062 1.00 94.06 107 GLY A O 1
ATOM 872 N N . LEU A 1 108 ? 6.848 -3.036 -5.215 1.00 92.69 108 LEU A N 1
ATOM 873 C CA . LEU A 1 108 ? 6.770 -2.181 -6.406 1.00 92.69 108 LEU A CA 1
ATOM 874 C C . LEU A 1 108 ? 8.091 -1.434 -6.640 1.00 92.69 108 LEU A C 1
ATOM 876 O O . LEU A 1 108 ? 8.591 -1.419 -7.762 1.00 92.69 108 LEU A O 1
ATOM 880 N N . ILE A 1 109 ? 8.688 -0.882 -5.575 1.00 92.69 109 ILE A N 1
ATOM 881 C CA . ILE A 1 109 ? 10.010 -0.236 -5.635 1.00 92.69 109 ILE A CA 1
ATOM 882 C C . ILE A 1 109 ? 11.070 -1.238 -6.109 1.00 92.69 109 ILE A C 1
ATOM 884 O O . ILE A 1 109 ? 11.843 -0.927 -7.010 1.00 92.69 109 ILE A O 1
ATOM 888 N N . GLU A 1 110 ? 11.090 -2.446 -5.539 1.00 94.75 110 GLU A N 1
ATOM 889 C CA . GLU A 1 110 ? 12.037 -3.502 -5.919 1.00 94.75 110 GLU A CA 1
ATOM 890 C C . GLU A 1 110 ? 11.885 -3.906 -7.395 1.00 94.75 110 GLU A C 1
ATOM 892 O O . GLU A 1 110 ? 12.875 -3.963 -8.125 1.00 94.75 110 GLU A O 1
ATOM 897 N N . ALA A 1 111 ? 10.652 -4.133 -7.860 1.00 91.50 111 ALA A N 1
ATOM 898 C CA . ALA A 1 111 ? 10.383 -4.501 -9.250 1.00 91.50 111 ALA A CA 1
ATOM 899 C C . ALA A 1 111 ? 10.851 -3.414 -10.230 1.00 91.50 111 ALA A C 1
ATOM 901 O O . ALA A 1 111 ? 11.525 -3.723 -11.211 1.00 91.50 111 ALA A O 1
ATOM 902 N N . ALA A 1 112 ? 10.576 -2.144 -9.925 1.00 89.69 112 ALA A N 1
ATOM 903 C CA . ALA A 1 112 ? 10.994 -1.018 -10.753 1.00 89.69 112 ALA A CA 1
ATOM 904 C C . ALA A 1 112 ? 12.515 -0.815 -10.773 1.00 89.69 112 ALA A C 1
ATOM 906 O O . ALA A 1 112 ? 13.087 -0.501 -11.817 1.00 89.69 112 ALA A O 1
ATOM 907 N N . GLN A 1 113 ? 13.193 -1.034 -9.643 1.00 91.00 113 GLN A N 1
ATOM 908 C CA . GLN A 1 113 ? 14.654 -0.990 -9.582 1.00 91.00 113 GLN A CA 1
ATOM 909 C C . GLN A 1 113 ? 15.293 -2.075 -10.449 1.00 91.00 113 GLN A C 1
ATOM 911 O O . GLN A 1 113 ? 16.282 -1.806 -11.133 1.00 91.00 113 GLN A O 1
ATOM 916 N N . VAL A 1 114 ? 14.742 -3.291 -10.423 1.00 93.75 114 VAL A N 1
ATOM 917 C CA . VAL A 1 114 ? 15.224 -4.392 -11.266 1.00 93.75 114 VAL A CA 1
ATOM 918 C C . VAL A 1 114 ? 14.925 -4.120 -12.734 1.00 93.75 114 VAL A C 1
ATOM 920 O O . VAL A 1 114 ? 15.806 -4.320 -13.561 1.00 93.75 114 VAL A O 1
ATOM 923 N N . GLU A 1 115 ? 13.742 -3.609 -13.068 1.00 89.38 115 GLU A N 1
ATOM 924 C CA . GLU A 1 115 ? 13.391 -3.269 -14.450 1.00 89.38 115 GLU A CA 1
ATOM 925 C C . GLU A 1 115 ? 14.317 -2.196 -15.024 1.00 89.38 115 GLU A C 1
ATOM 927 O O . GLU A 1 115 ? 14.850 -2.356 -16.118 1.00 89.38 115 GLU A O 1
ATOM 932 N N . SER A 1 116 ? 14.575 -1.141 -14.250 1.00 87.12 116 SER A N 1
ATOM 933 C CA . SER A 1 116 ? 15.464 -0.044 -14.638 1.00 87.12 116 SER A CA 1
ATOM 934 C C . SER A 1 116 ? 16.913 -0.505 -14.859 1.00 87.12 116 SER A C 1
ATOM 936 O O . SER A 1 116 ? 17.571 -0.060 -15.796 1.00 87.12 116 SER A O 1
ATOM 938 N N . LYS A 1 117 ? 17.422 -1.419 -14.019 1.00 91.31 117 LYS A N 1
ATOM 939 C CA . LYS A 1 117 ? 18.820 -1.889 -14.084 1.00 91.31 117 LYS A CA 1
ATOM 940 C C . LYS A 1 117 ? 19.044 -3.046 -15.055 1.00 91.31 117 LYS A C 1
ATOM 942 O O . LYS A 1 117 ? 20.107 -3.129 -15.662 1.00 91.31 117 LYS A O 1
ATOM 947 N N . SER A 1 118 ? 18.076 -3.951 -15.145 1.00 93.88 118 SER A N 1
ATOM 948 C CA . SER A 1 118 ? 18.236 -5.276 -15.756 1.00 93.88 118 SER A CA 1
ATOM 949 C C . SER A 1 118 ? 17.187 -5.579 -16.830 1.00 93.88 118 SER A C 1
ATOM 951 O O . SER A 1 118 ? 17.211 -6.659 -17.419 1.00 93.88 118 SER A O 1
ATOM 953 N N . GLY A 1 119 ? 16.276 -4.643 -17.103 1.00 90.06 119 GLY A N 1
ATOM 954 C CA . GLY A 1 119 ? 15.239 -4.764 -18.121 1.00 90.06 119 GLY A CA 1
ATOM 955 C C . GLY A 1 119 ? 13.976 -5.503 -17.665 1.00 90.06 119 GLY A C 1
ATOM 956 O O . GLY A 1 119 ? 13.913 -6.140 -16.609 1.00 90.06 119 GLY A O 1
ATOM 957 N N . VAL A 1 120 ? 12.949 -5.430 -18.513 1.00 89.81 120 VAL A N 1
ATOM 958 C CA . VAL A 1 120 ? 11.587 -5.930 -18.246 1.00 89.81 120 VAL A CA 1
ATOM 959 C C . VAL A 1 120 ? 11.550 -7.438 -17.981 1.00 89.81 120 VAL A C 1
ATOM 961 O O . VAL A 1 120 ? 10.853 -7.887 -17.072 1.00 89.81 120 VAL A O 1
ATOM 964 N N . GLU A 1 121 ? 12.319 -8.236 -18.726 1.00 95.25 121 GLU A N 1
ATOM 965 C CA . GLU A 1 121 ? 12.330 -9.698 -18.564 1.00 95.25 121 GLU A CA 1
ATOM 966 C C . GLU A 1 121 ? 12.846 -10.130 -17.188 1.00 95.25 121 GLU A C 1
ATOM 968 O O . GLU A 1 121 ? 12.273 -11.028 -16.568 1.00 95.25 121 GLU A O 1
ATOM 973 N N . ALA A 1 122 ? 13.871 -9.447 -16.668 1.00 95.19 122 ALA A N 1
ATOM 974 C CA . ALA A 1 122 ? 14.401 -9.709 -15.334 1.00 95.19 122 ALA A CA 1
ATOM 975 C C . ALA A 1 122 ? 13.400 -9.322 -14.230 1.00 95.19 122 ALA A C 1
ATOM 977 O O . ALA A 1 122 ? 13.312 -9.994 -13.202 1.00 95.19 122 ALA A O 1
ATOM 978 N N . ALA A 1 123 ? 12.614 -8.263 -14.447 1.00 93.56 123 ALA A N 1
ATOM 979 C CA . ALA A 1 123 ? 11.619 -7.781 -13.490 1.00 93.56 123 ALA A CA 1
ATOM 980 C C . ALA A 1 123 ? 10.277 -8.531 -13.550 1.00 93.56 123 ALA A C 1
ATOM 982 O O . ALA A 1 123 ? 9.523 -8.535 -12.574 1.00 93.56 123 ALA A O 1
ATOM 983 N N . ARG A 1 124 ? 9.966 -9.207 -14.662 1.00 94.75 124 ARG A N 1
ATOM 984 C CA . ARG A 1 124 ? 8.717 -9.956 -14.885 1.00 94.75 124 ARG A CA 1
ATOM 985 C C . ARG A 1 124 ? 8.269 -10.836 -13.701 1.00 94.75 124 ARG A C 1
ATOM 987 O O . ARG A 1 124 ? 7.104 -10.715 -13.306 1.00 94.75 124 ARG A O 1
ATOM 994 N N . PRO A 1 125 ? 9.112 -11.697 -13.091 1.00 97.19 125 PRO A N 1
ATOM 995 C CA . PRO A 1 125 ? 8.690 -12.500 -11.939 1.00 97.19 125 PRO A CA 1
ATOM 996 C C . PRO A 1 125 ? 8.314 -11.649 -10.715 1.00 97.19 125 PRO A C 1
ATOM 998 O O . PRO A 1 125 ? 7.392 -12.009 -9.974 1.00 97.19 125 PRO A O 1
ATOM 1001 N N . LEU A 1 126 ? 8.971 -10.501 -10.513 1.00 95.00 126 LEU A N 1
ATOM 1002 C CA . LEU A 1 126 ? 8.640 -9.565 -9.437 1.00 95.00 126 LEU A CA 1
ATOM 1003 C C . LEU A 1 126 ? 7.286 -8.906 -9.693 1.00 95.00 126 LEU A C 1
ATOM 1005 O O . LEU A 1 126 ? 6.453 -8.880 -8.789 1.00 95.00 126 LEU A O 1
ATOM 1009 N N . TRP A 1 127 ? 7.004 -8.485 -10.926 1.00 92.50 127 TRP A N 1
ATOM 1010 C CA . TRP A 1 127 ? 5.693 -7.945 -11.298 1.00 92.50 127 TRP A CA 1
ATOM 1011 C C . TRP A 1 127 ? 4.556 -8.953 -11.111 1.00 92.50 127 TRP A C 1
ATOM 1013 O O . TRP A 1 127 ? 3.498 -8.608 -10.582 1.00 92.50 127 TRP A O 1
ATOM 1023 N N . GLN A 1 128 ? 4.777 -10.226 -11.450 1.00 94.69 128 GLN A N 1
ATOM 1024 C CA . GLN A 1 128 ? 3.804 -11.291 -11.180 1.00 94.69 128 GLN A CA 1
ATOM 1025 C C . GLN A 1 128 ? 3.583 -11.512 -9.676 1.00 94.69 128 GLN A C 1
ATOM 1027 O O . GLN A 1 128 ? 2.454 -11.753 -9.240 1.00 94.69 128 GLN A O 1
ATOM 1032 N N . LYS A 1 129 ? 4.642 -11.407 -8.862 1.00 96.12 129 LYS A N 1
ATOM 1033 C CA . LYS A 1 129 ? 4.530 -11.431 -7.397 1.00 96.12 129 LYS A CA 1
ATOM 1034 C C . LYS A 1 129 ? 3.724 -10.232 -6.885 1.00 96.12 129 LYS A C 1
ATOM 1036 O O . LYS A 1 129 ? 2.849 -10.433 -6.043 1.00 96.12 129 LYS A O 1
ATOM 1041 N N . GLN A 1 130 ? 3.939 -9.032 -7.429 1.00 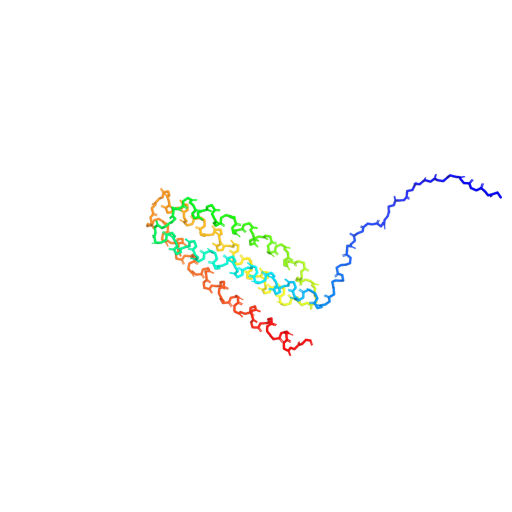93.25 130 GLN A N 1
ATOM 1042 C CA . GLN A 1 130 ? 3.179 -7.836 -7.048 1.00 93.25 130 GLN A CA 1
ATOM 1043 C C . GLN A 1 130 ? 1.699 -7.938 -7.416 1.00 93.25 130 GLN A C 1
ATOM 1045 O O . GLN A 1 130 ? 0.850 -7.531 -6.627 1.00 93.25 130 GLN A O 1
ATOM 1050 N N . LEU A 1 131 ? 1.361 -8.565 -8.546 1.00 92.56 131 LEU A N 1
ATOM 1051 C CA . LEU A 1 131 ? -0.034 -8.832 -8.900 1.00 92.56 131 LEU A CA 1
ATOM 1052 C C . LEU A 1 131 ? -0.730 -9.728 -7.863 1.00 92.56 131 LEU A C 1
ATOM 1054 O O . LEU A 1 131 ? -1.868 -9.463 -7.483 1.00 92.56 131 LEU A O 1
ATOM 1058 N N . ARG A 1 132 ? -0.052 -10.774 -7.372 1.00 95.44 132 ARG A N 1
ATOM 1059 C CA . ARG A 1 132 ? -0.591 -11.622 -6.293 1.00 95.44 132 ARG A CA 1
ATOM 1060 C C . ARG A 1 132 ? -0.734 -10.845 -4.985 1.00 95.44 132 ARG A C 1
ATOM 1062 O O . ARG A 1 132 ? -1.762 -10.963 -4.326 1.00 95.44 132 ARG A O 1
ATOM 1069 N N . SER A 1 133 ? 0.264 -10.028 -4.646 1.00 94.44 133 SER A N 1
ATOM 1070 C CA . SER A 1 133 ? 0.226 -9.165 -3.461 1.00 94.44 133 SER A CA 1
ATOM 1071 C C . SER A 1 133 ? -0.947 -8.185 -3.509 1.00 94.44 133 SER A C 1
ATOM 1073 O O . SER A 1 133 ? -1.611 -7.982 -2.500 1.00 94.44 133 SER A O 1
ATOM 1075 N N . TYR A 1 134 ? -1.234 -7.614 -4.682 1.00 93.38 134 TYR A N 1
ATOM 1076 C CA . TYR A 1 134 ? -2.364 -6.709 -4.872 1.00 93.38 134 TYR A CA 1
ATOM 1077 C C . TYR A 1 134 ? -3.707 -7.406 -4.656 1.00 93.38 134 TYR A C 1
AT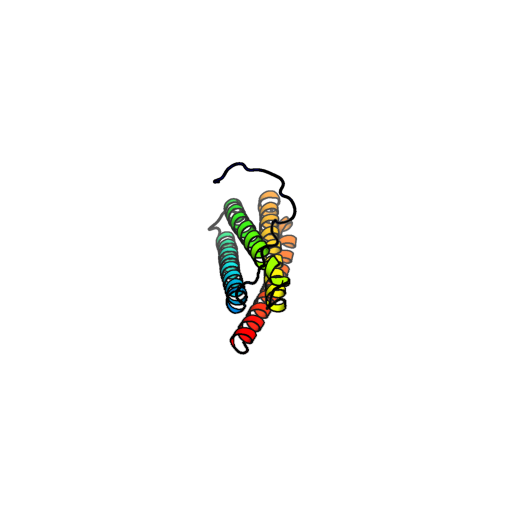OM 1079 O O . TYR A 1 134 ? -4.542 -6.896 -3.920 1.00 93.38 134 TYR A O 1
ATOM 1087 N N . LYS A 1 135 ? -3.891 -8.610 -5.210 1.00 94.50 135 LYS A N 1
ATOM 1088 C CA . LYS A 1 135 ? -5.118 -9.392 -4.986 1.00 94.50 135 LYS A CA 1
ATOM 1089 C C . LYS A 1 135 ? -5.339 -9.714 -3.505 1.00 94.50 135 LYS A C 1
ATOM 1091 O O . LYS A 1 135 ? -6.463 -9.633 -3.025 1.00 94.50 135 LYS A O 1
ATOM 1096 N N . ALA A 1 136 ? -4.271 -10.056 -2.782 1.00 95.38 136 ALA A N 1
ATOM 1097 C CA . ALA A 1 136 ? -4.347 -10.302 -1.343 1.00 95.38 136 ALA A CA 1
ATOM 1098 C C . ALA A 1 136 ? -4.725 -9.033 -0.560 1.00 95.38 136 ALA A C 1
ATOM 1100 O O . ALA A 1 136 ? -5.555 -9.102 0.343 1.00 95.38 136 ALA A O 1
ATOM 1101 N N . TYR A 1 137 ? -4.152 -7.883 -0.931 1.00 95.31 137 TYR A N 1
ATOM 1102 C CA . TYR A 1 137 ? -4.514 -6.586 -0.360 1.00 95.31 137 TYR A CA 1
ATOM 1103 C C . TYR A 1 137 ? -5.992 -6.245 -0.608 1.00 95.31 137 TYR A C 1
ATOM 1105 O O . TYR A 1 137 ? -6.698 -5.957 0.349 1.00 95.31 137 TYR A O 1
ATOM 1113 N N . GLN A 1 138 ? -6.484 -6.365 -1.847 1.00 94.69 138 GLN A N 1
ATOM 1114 C CA . GLN A 1 138 ? -7.884 -6.066 -2.181 1.00 94.69 138 GLN A CA 1
ATOM 1115 C C . GLN A 1 138 ? -8.875 -6.930 -1.393 1.00 94.69 138 GLN A C 1
ATOM 1117 O O . GLN A 1 138 ? -9.866 -6.426 -0.875 1.00 94.69 138 GLN A O 1
ATOM 1122 N N . ALA A 1 139 ? -8.598 -8.232 -1.268 1.00 96.31 139 ALA A N 1
ATOM 1123 C CA . ALA A 1 139 ? -9.441 -9.127 -0.478 1.00 96.31 139 ALA A CA 1
ATOM 1124 C C . ALA A 1 139 ? -9.461 -8.733 1.010 1.00 96.31 139 ALA A C 1
ATOM 1126 O O . ALA A 1 139 ? -10.504 -8.791 1.657 1.00 96.31 139 ALA A O 1
ATOM 1127 N N . GLN A 1 140 ? -8.312 -8.317 1.549 1.00 97.31 140 GLN A N 1
ATOM 1128 C CA . GLN A 1 140 ? -8.207 -7.850 2.928 1.00 97.31 140 GLN A CA 1
ATOM 1129 C C . GLN A 1 140 ? -8.930 -6.511 3.138 1.00 97.31 140 GLN A C 1
ATOM 1131 O O . GLN A 1 140 ? -9.590 -6.335 4.156 1.00 97.31 140 GLN A O 1
ATOM 1136 N N . GLU A 1 141 ? -8.830 -5.584 2.188 1.00 95.50 141 GLU A N 1
ATOM 1137 C CA . GLU A 1 141 ? -9.530 -4.300 2.241 1.00 95.50 141 GLU A CA 1
ATOM 1138 C C . GLU A 1 141 ? -11.051 -4.481 2.229 1.00 95.50 141 GLU A C 1
ATOM 1140 O O . GLU A 1 141 ? -11.739 -3.856 3.035 1.00 95.50 141 GLU A O 1
ATOM 1145 N N . GLN A 1 142 ? -11.574 -5.376 1.384 1.00 96.94 142 GLN A N 1
ATOM 1146 C CA . GLN A 1 142 ? -13.004 -5.680 1.374 1.00 96.94 142 GLN A CA 1
ATOM 1147 C C . GLN A 1 142 ? -13.468 -6.219 2.731 1.00 96.94 142 GLN A C 1
ATOM 1149 O O . GLN A 1 142 ? -14.464 -5.752 3.268 1.00 96.94 142 GLN A O 1
ATOM 1154 N N . LYS A 1 143 ? -12.695 -7.127 3.338 1.00 96.69 143 LYS A N 1
ATOM 1155 C CA . LYS A 1 143 ? -13.004 -7.650 4.673 1.00 96.69 143 LYS A CA 1
ATOM 1156 C C . LYS A 1 143 ? -13.059 -6.546 5.739 1.00 96.69 143 LYS A C 1
ATOM 1158 O O . LYS A 1 143 ? -13.922 -6.586 6.609 1.00 96.69 143 LYS A O 1
ATOM 1163 N N . VAL A 1 144 ? -12.140 -5.577 5.689 1.00 96.38 144 VAL A N 1
ATOM 1164 C CA . VAL A 1 144 ? -12.139 -4.426 6.610 1.00 96.38 144 VAL A CA 1
ATOM 1165 C C . VAL A 1 144 ? -13.387 -3.569 6.411 1.00 96.38 144 VAL A C 1
ATOM 1167 O O . VAL A 1 144 ? -14.010 -3.190 7.396 1.00 96.38 144 VAL A O 1
ATOM 1170 N N . LEU A 1 145 ? -13.761 -3.288 5.160 1.00 96.06 145 LEU A N 1
ATOM 1171 C CA . LEU A 1 145 ? -14.978 -2.541 4.838 1.00 96.06 145 LEU A CA 1
ATOM 1172 C C . LEU A 1 145 ? -16.231 -3.236 5.372 1.00 96.06 145 LEU A C 1
ATOM 1174 O O . LEU A 1 145 ? -17.037 -2.598 6.041 1.00 96.06 145 LEU A O 1
ATOM 1178 N N . ASP A 1 146 ? -16.361 -4.537 5.118 1.00 96.38 146 ASP A N 1
ATOM 1179 C CA . ASP A 1 146 ? -17.505 -5.328 5.576 1.00 96.38 146 ASP A CA 1
ATOM 1180 C C . ASP A 1 146 ? -17.619 -5.289 7.108 1.00 96.38 146 ASP A C 1
ATOM 1182 O O . ASP A 1 146 ? -18.707 -5.117 7.655 1.00 96.38 146 ASP A O 1
ATOM 1186 N N . LEU A 1 147 ? -16.483 -5.394 7.805 1.00 95.25 147 LEU A N 1
ATOM 1187 C CA . LEU A 1 147 ? -16.433 -5.352 9.262 1.00 95.25 147 LEU A CA 1
ATOM 1188 C C . LEU A 1 147 ? -16.755 -3.959 9.823 1.00 95.25 147 LEU A C 1
ATOM 1190 O O . LEU A 1 147 ? -17.494 -3.857 10.796 1.00 95.25 147 LEU A O 1
ATOM 1194 N N . MET A 1 148 ? -16.224 -2.892 9.220 1.00 93.75 148 MET A N 1
ATOM 1195 C CA . MET A 1 148 ? -16.513 -1.517 9.643 1.00 93.75 148 MET A CA 1
ATOM 1196 C C . MET A 1 148 ? -17.989 -1.167 9.455 1.00 93.75 148 MET A C 1
A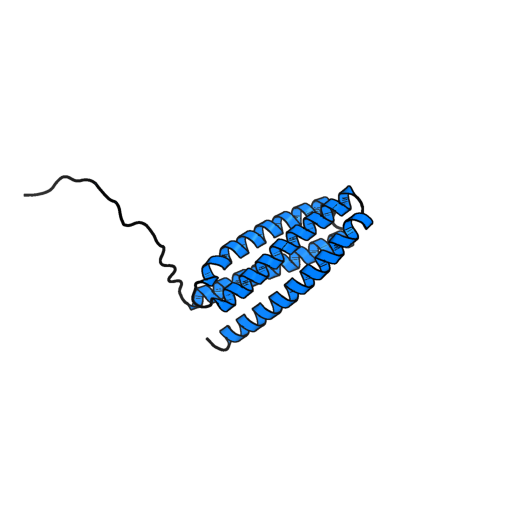TOM 1198 O O . MET A 1 148 ? -18.592 -0.622 10.373 1.00 93.75 148 MET A O 1
ATOM 1202 N N . ASN A 1 149 ? -18.577 -1.538 8.314 1.00 94.38 149 ASN A N 1
ATOM 1203 C CA . ASN A 1 149 ? -20.003 -1.332 8.062 1.00 94.38 149 ASN A CA 1
ATOM 1204 C C . ASN A 1 149 ? -20.857 -2.092 9.085 1.00 94.38 149 ASN A C 1
ATOM 1206 O O . ASN A 1 149 ? -21.820 -1.547 9.610 1.00 94.38 149 ASN A O 1
ATOM 1210 N N . TRP A 1 150 ? -20.478 -3.333 9.417 1.00 93.62 150 TRP A N 1
ATOM 1211 C CA . TRP A 1 150 ? -21.194 -4.107 10.429 1.00 93.62 150 TRP A CA 1
ATOM 1212 C C . TRP A 1 150 ? -21.163 -3.439 11.810 1.00 93.62 150 TRP A C 1
ATOM 1214 O O . TRP A 1 150 ? -22.209 -3.370 12.449 1.00 93.62 150 TRP A O 1
ATOM 1224 N N . VAL A 1 151 ? -20.007 -2.926 12.256 1.00 89.19 151 VAL A N 1
ATOM 1225 C CA . VAL A 1 151 ? -19.891 -2.192 13.533 1.00 89.19 151 VAL A CA 1
ATOM 1226 C C . VAL A 1 151 ? -20.713 -0.901 13.508 1.00 89.19 151 VAL A C 1
ATOM 1228 O O . VAL A 1 151 ? -21.377 -0.585 14.486 1.00 89.19 151 VAL A O 1
ATOM 1231 N N . GLU A 1 152 ? -20.719 -0.168 12.391 1.00 88.31 152 GLU A N 1
ATOM 1232 C CA . GLU A 1 152 ? -21.524 1.054 12.246 1.00 88.31 152 GLU A CA 1
ATOM 1233 C C . GLU A 1 152 ? -23.036 0.769 12.326 1.00 88.31 152 GLU A C 1
ATOM 1235 O O . GLU A 1 152 ? -23.786 1.534 12.931 1.00 88.31 152 GLU A O 1
ATOM 1240 N N . GLU A 1 153 ? -23.485 -0.353 11.760 1.00 89.69 153 GLU A N 1
ATOM 1241 C CA . GLU A 1 153 ? -24.881 -0.800 11.814 1.00 89.69 153 GLU A CA 1
ATOM 1242 C C . GLU A 1 153 ? -25.260 -1.464 13.153 1.00 89.69 153 GLU A C 1
ATOM 1244 O O . GLU A 1 153 ? -26.447 -1.549 13.477 1.00 89.69 153 GLU A O 1
ATOM 1249 N N . ASN A 1 154 ? -24.276 -1.940 13.927 1.00 84.00 154 ASN A N 1
ATOM 1250 C CA . ASN A 1 154 ? -24.453 -2.685 15.180 1.00 84.00 154 ASN A CA 1
ATOM 1251 C C . ASN A 1 154 ? -23.498 -2.160 16.279 1.00 84.00 154 ASN A C 1
ATOM 1253 O O . ASN A 1 154 ? -22.569 -2.879 16.660 1.00 84.00 154 ASN A O 1
ATOM 1257 N N . PRO A 1 155 ? -23.706 -0.918 16.757 1.00 70.56 155 PRO A N 1
ATOM 1258 C CA . PRO A 1 155 ? -22.817 -0.252 17.710 1.00 70.56 155 PRO A CA 1
ATOM 1259 C C . PRO A 1 155 ? -22.819 -0.871 19.114 1.00 70.56 155 PRO A C 1
ATOM 1261 O O . PRO A 1 155 ? -23.879 -1.373 19.562 1.00 70.56 155 PRO A O 1
#

Secondary structure (DSSP, 8-state):
-----------S----------HHHHHHHHHHHHHHHHHHHHHHHHHHHHHHTTSS-HHHHHHHHHHHHHHHHHHHHHHGGGGGSSSHHHHHHHHHHHHHHHHHHHHHHHHHHHHHHH-HHHHHHHHHHHHHHHHHHHHHHHHHHHHHHHHHH--

Sequence (155 aa):
MRNVILLFAALFFCTHPAFAGDPGQDFWTLVEIRKENWEIDDQATKIATDLRADKLSAAQAETLWRILHRKSEKLRDRSEPFESGEQPEVAKEVTKMLRLQVTRLKGLIEAAQVESKSGVEAARPLWQKQLRSYKAYQAQEQKVLDLMNWVEENP

Radius of gyration: 22.19 Å; chains: 1; bounding box: 44×43×83 Å

Foldseek 3Di:
DDDDDDDDDDDDDDDDPPPPPPPVVLLVLLVVLLVQLVVLVVQLVVLVVCVVVVVDDLVRSLVSLVVSLVVLVVSLVVLVVCCPPDPNVLSVLSNVLSVLSNVLSVLSNVLSVCCVPPNDVRSVVSVVVSVVSVVVSVVSSVVSVVVSVVVVVPD